Protein AF-A0A9E4TYV5-F1 (afdb_monomer)

Radius of gyration: 16.93 Å; Cα contacts (8 Å, |Δi|>4): 66; chains: 1; bounding box: 42×13×56 Å

Secondary structure (DSSP, 8-state):
-PPPPHHHHHHHHHHHHHHHHHHHHHHHHHHH-S-TT-HHHHHHHHHHHHHHHHHHHHHHHHHS---------

Nearest PDB structures (foldseek):
  5los-assembly1_A  TM=7.875E-01  e=4.219E+00  Serendipita indica DSM 11827
  6tz5-assembly1_AA  TM=9.274E-01  e=9.363E+00  Homo sapiens

Structure (mmCIF, N/CA/C/O backbone):
data_AF-A0A9E4TYV5-F1
#
_entry.id   AF-A0A9E4TYV5-F1
#
loop_
_atom_site.group_PDB
_atom_site.id
_atom_site.type_symbol
_atom_site.label_atom_id
_atom_site.label_alt_id
_atom_site.label_comp_id
_atom_site.label_asym_id
_atom_site.label_entity_id
_atom_site.label_seq_id
_atom_site.pdbx_PDB_ins_code
_atom_site.Cartn_x
_atom_site.Cartn_y
_atom_site.Cartn_z
_atom_site.occupancy
_atom_site.B_iso_or_equiv
_atom_site.auth_seq_id
_atom_site.auth_comp_id
_atom_site.auth_asym_id
_atom_site.auth_atom_id
_atom_site.pdbx_PDB_model_num
ATOM 1 N N . MET A 1 1 ? -24.986 0.619 15.025 1.00 43.94 1 MET A N 1
ATOM 2 C CA . MET A 1 1 ? -23.695 0.477 14.312 1.00 43.94 1 MET A CA 1
ATOM 3 C C . MET A 1 1 ? -22.582 0.731 15.320 1.00 43.94 1 MET A C 1
ATOM 5 O O . MET A 1 1 ? -22.556 1.808 15.901 1.00 43.94 1 MET A O 1
ATOM 9 N N . LYS A 1 2 ? -21.756 -0.275 15.635 1.00 51.28 2 LYS A N 1
ATOM 10 C CA . LYS A 1 2 ? -20.711 -0.179 16.672 1.00 51.28 2 LYS A CA 1
ATOM 11 C C . LYS A 1 2 ? -19.670 0.862 16.235 1.00 51.28 2 LYS A C 1
ATOM 13 O O . LYS A 1 2 ? -19.172 0.783 15.115 1.00 51.28 2 LYS A O 1
ATOM 18 N N . GLN A 1 3 ? -19.430 1.883 17.059 1.00 61.31 3 GLN A N 1
ATOM 19 C CA . GLN A 1 3 ? -18.593 3.020 16.671 1.00 61.31 3 GLN A CA 1
ATOM 20 C C . GLN A 1 3 ? -17.132 2.579 16.531 1.00 61.31 3 GLN A C 1
ATOM 22 O O . GLN A 1 3 ? -16.563 2.025 17.469 1.00 61.31 3 GLN A O 1
ATOM 27 N N . ARG A 1 4 ? -16.528 2.824 15.363 1.00 65.62 4 ARG A N 1
ATOM 28 C CA . ARG A 1 4 ? -15.083 2.649 15.167 1.00 65.62 4 ARG A CA 1
ATOM 29 C C . ARG A 1 4 ? -14.329 3.645 16.036 1.00 65.62 4 ARG A C 1
ATOM 31 O O . ARG A 1 4 ? -14.696 4.824 16.071 1.00 65.62 4 ARG A O 1
ATOM 38 N N . THR A 1 5 ? -13.273 3.185 16.698 1.00 80.25 5 THR A N 1
ATOM 39 C CA . THR A 1 5 ? -12.431 4.062 17.516 1.00 80.25 5 THR A CA 1
ATOM 40 C C . THR A 1 5 ? -11.784 5.141 16.631 1.00 80.25 5 THR A C 1
ATOM 42 O O . THR A 1 5 ? -11.573 4.918 15.433 1.00 80.25 5 THR A O 1
ATOM 45 N N . PRO A 1 6 ? -11.467 6.334 17.166 1.00 82.50 6 PRO A N 1
ATOM 46 C CA . PRO A 1 6 ? -10.804 7.385 16.388 1.00 82.50 6 PRO A CA 1
ATOM 47 C C . PRO A 1 6 ? -9.488 6.896 15.762 1.00 82.50 6 PRO A C 1
ATOM 49 O O . PRO A 1 6 ? -9.197 7.237 14.618 1.00 82.50 6 PRO A O 1
ATOM 52 N N . LEU A 1 7 ? -8.762 6.009 16.454 1.00 84.94 7 LEU A N 1
ATOM 53 C CA . LEU A 1 7 ? -7.566 5.352 15.928 1.00 84.94 7 LEU A CA 1
ATOM 54 C C . LEU A 1 7 ? -7.870 4.546 14.654 1.00 84.94 7 LEU A C 1
ATOM 56 O O . LEU A 1 7 ? -7.182 4.704 13.654 1.00 84.94 7 LEU A O 1
ATOM 60 N N . GLN A 1 8 ? -8.935 3.738 14.644 1.00 85.19 8 GLN A N 1
ATOM 61 C CA . GLN A 1 8 ? -9.316 2.953 13.464 1.00 85.19 8 GLN A CA 1
ATOM 62 C C . GLN A 1 8 ? -9.639 3.824 12.251 1.00 85.19 8 GLN A C 1
ATOM 64 O O . GLN A 1 8 ? -9.295 3.451 11.133 1.00 85.19 8 GLN A O 1
ATOM 69 N N . LYS A 1 9 ? -10.264 4.992 12.451 1.00 87.31 9 LYS A N 1
ATOM 70 C CA . LYS A 1 9 ? -10.532 5.939 11.355 1.00 87.31 9 LYS A CA 1
ATOM 71 C C . LYS A 1 9 ? -9.236 6.483 10.756 1.00 87.31 9 LYS A C 1
ATOM 73 O O . LYS A 1 9 ? -9.116 6.539 9.536 1.00 87.31 9 LYS A O 1
ATOM 78 N N . ILE A 1 10 ? -8.269 6.833 11.605 1.00 91.00 10 ILE A N 1
ATOM 79 C CA . ILE A 1 10 ? -6.948 7.307 11.171 1.00 91.00 10 ILE A CA 1
ATOM 80 C C . ILE A 1 10 ? -6.217 6.202 10.403 1.00 91.00 10 ILE A C 1
ATOM 82 O O . ILE A 1 10 ? -5.744 6.444 9.297 1.00 91.00 10 ILE A O 1
ATOM 86 N N . LEU A 1 11 ? -6.189 4.975 10.932 1.00 91.75 11 LEU A N 1
ATOM 87 C CA . LEU A 1 11 ? -5.560 3.834 10.257 1.00 91.75 11 LEU A CA 1
ATOM 88 C C . LEU A 1 11 ? -6.197 3.564 8.889 1.00 91.75 11 LEU A C 1
ATOM 90 O O . LEU A 1 11 ? -5.488 3.293 7.925 1.00 91.75 11 LEU A O 1
ATOM 94 N N . MET A 1 12 ? -7.519 3.707 8.777 1.00 91.38 12 MET A N 1
ATOM 95 C CA . MET A 1 12 ? -8.230 3.540 7.510 1.00 91.38 12 MET A CA 1
ATOM 96 C C . MET A 1 12 ? -7.890 4.640 6.492 1.00 91.38 12 MET A C 1
ATOM 98 O O . MET A 1 12 ? -7.760 4.353 5.305 1.00 91.38 12 MET A O 1
ATOM 102 N N . ALA A 1 13 ? -7.698 5.882 6.947 1.00 93.81 13 ALA A N 1
ATOM 103 C CA . ALA A 1 13 ? -7.230 6.971 6.093 1.00 93.81 13 ALA A CA 1
ATOM 104 C C . ALA A 1 13 ? -5.791 6.727 5.602 1.00 93.81 13 ALA A C 1
ATOM 106 O O . ALA A 1 13 ? -5.518 6.861 4.411 1.00 93.81 13 ALA A O 1
ATOM 107 N N . ILE A 1 14 ? -4.887 6.297 6.491 1.00 95.06 14 ILE A N 1
ATOM 108 C CA . ILE A 1 14 ? -3.494 5.974 6.136 1.00 95.06 14 ILE A CA 1
ATOM 109 C C . ILE A 1 14 ? -3.437 4.784 5.168 1.00 95.06 14 ILE A C 1
ATOM 111 O O . ILE A 1 14 ? -2.628 4.796 4.241 1.00 95.06 14 ILE A O 1
ATOM 115 N N . ALA A 1 15 ? -4.314 3.788 5.3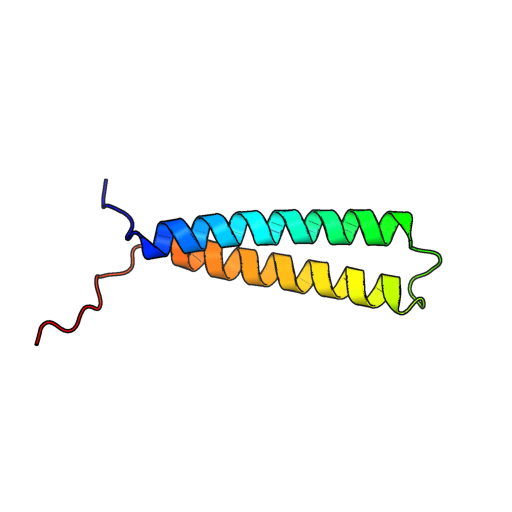26 1.00 94.25 15 ALA A N 1
ATOM 116 C CA . ALA A 1 15 ? -4.428 2.675 4.386 1.00 94.25 15 ALA A CA 1
ATOM 117 C C . ALA A 1 15 ? -4.742 3.171 2.965 1.00 94.25 15 ALA A C 1
ATOM 119 O O . ALA A 1 15 ? -4.053 2.814 2.013 1.00 94.25 15 ALA A O 1
ATOM 120 N N . PHE A 1 16 ? -5.731 4.060 2.837 1.00 95.12 16 PHE A N 1
ATOM 121 C CA . PHE A 1 16 ? -6.110 4.662 1.557 1.00 95.12 16 PHE A CA 1
ATOM 122 C C . PHE A 1 16 ? -4.976 5.473 0.926 1.00 95.12 16 PHE A C 1
ATOM 124 O O . PHE A 1 16 ? -4.712 5.337 -0.268 1.00 95.12 16 PHE A O 1
ATOM 131 N N . ILE A 1 17 ? -4.280 6.281 1.729 1.00 96.75 17 ILE A N 1
ATOM 132 C CA . ILE A 1 17 ? -3.116 7.051 1.271 1.00 96.75 17 ILE A CA 1
ATOM 133 C C . ILE A 1 17 ? -2.012 6.106 0.791 1.00 96.75 17 ILE A C 1
ATOM 135 O O . ILE A 1 17 ? -1.419 6.343 -0.256 1.00 96.75 17 ILE A O 1
ATOM 139 N N . SER A 1 18 ? -1.770 5.011 1.515 1.00 95.75 18 SER A N 1
ATOM 140 C CA . SER A 1 18 ? -0.749 4.023 1.151 1.00 95.75 18 SER A CA 1
ATOM 141 C C . SER A 1 18 ? -1.059 3.389 -0.205 1.00 95.75 18 SER A C 1
ATOM 143 O O . SER A 1 18 ? -0.193 3.365 -1.074 1.00 95.75 18 SER A O 1
ATOM 145 N N . TYR A 1 19 ? -2.304 2.977 -0.457 1.00 95.12 19 TYR A N 1
ATOM 146 C CA . TYR A 1 19 ? -2.695 2.482 -1.780 1.00 95.12 19 TYR A CA 1
ATOM 147 C C . TYR A 1 19 ? -2.515 3.521 -2.882 1.00 95.12 19 TYR A C 1
ATOM 149 O O . TYR A 1 19 ? -2.025 3.190 -3.961 1.00 95.12 19 TYR A O 1
ATOM 157 N N . PHE A 1 20 ? -2.871 4.775 -2.608 1.00 96.88 20 PHE A N 1
ATOM 158 C CA . PHE A 1 20 ? -2.708 5.855 -3.572 1.00 96.88 20 PHE A CA 1
ATOM 159 C C . PHE A 1 20 ? -1.234 6.084 -3.933 1.00 96.88 20 PHE A C 1
ATOM 161 O O . PHE A 1 20 ? -0.897 6.173 -5.111 1.00 96.88 20 PHE A O 1
ATOM 168 N N . ILE A 1 21 ? -0.339 6.093 -2.941 1.00 96.44 21 ILE A N 1
ATOM 169 C CA . ILE A 1 21 ? 1.107 6.200 -3.175 1.00 96.44 21 ILE A CA 1
ATOM 170 C C . ILE A 1 21 ? 1.625 4.981 -3.948 1.00 96.44 21 ILE A C 1
ATOM 172 O O . ILE A 1 21 ? 2.412 5.148 -4.874 1.00 96.44 21 ILE A O 1
ATOM 176 N N . GLY A 1 22 ? 1.146 3.771 -3.643 1.00 94.38 22 GLY A N 1
ATOM 177 C CA . GLY A 1 22 ? 1.485 2.571 -4.412 1.00 94.38 22 GLY A CA 1
ATOM 178 C C . GLY A 1 22 ? 1.132 2.704 -5.898 1.00 94.38 22 GLY A C 1
ATOM 179 O O . GLY A 1 22 ? 1.947 2.372 -6.756 1.00 94.38 22 GLY A O 1
ATOM 180 N N . ILE A 1 23 ? -0.037 3.266 -6.220 1.00 94.81 23 ILE A N 1
ATOM 181 C CA . ILE A 1 23 ? -0.435 3.551 -7.609 1.00 94.81 23 ILE A CA 1
ATOM 182 C C . ILE A 1 23 ? 0.503 4.586 -8.247 1.00 94.81 23 ILE A C 1
ATOM 184 O O . ILE A 1 23 ? 0.942 4.391 -9.381 1.00 94.81 23 ILE A O 1
ATOM 188 N N . LEU A 1 24 ? 0.857 5.653 -7.522 1.00 95.44 24 LEU A N 1
ATOM 189 C CA . LEU A 1 24 ? 1.801 6.663 -8.009 1.00 95.44 24 LEU A CA 1
ATOM 190 C C . LEU A 1 24 ? 3.196 6.082 -8.271 1.00 95.44 24 LEU A C 1
ATOM 192 O O . LEU A 1 24 ? 3.800 6.416 -9.286 1.00 95.44 24 LEU A O 1
ATOM 196 N N . CYS A 1 25 ? 3.693 5.183 -7.417 1.00 93.19 25 CYS A N 1
ATOM 197 C CA . CYS A 1 25 ? 4.953 4.474 -7.653 1.00 93.19 25 CYS A CA 1
ATOM 198 C C . CYS A 1 25 ? 4.890 3.610 -8.919 1.00 93.19 25 CYS A C 1
ATOM 200 O O . CYS A 1 25 ? 5.854 3.585 -9.680 1.00 93.19 25 CYS A O 1
ATOM 202 N N . GLY A 1 26 ? 3.757 2.949 -9.180 1.00 91.25 26 GLY A N 1
ATOM 203 C CA . GLY A 1 26 ? 3.528 2.205 -10.423 1.00 91.25 26 GLY A CA 1
ATOM 204 C C . GLY A 1 26 ? 3.536 3.097 -11.659 1.00 91.25 26 GLY A C 1
ATOM 205 O O . GLY A 1 26 ? 4.217 2.787 -12.635 1.00 91.25 26 GLY A O 1
ATOM 206 N N . ALA A 1 27 ? 2.844 4.235 -11.599 1.00 92.44 27 ALA A N 1
ATOM 207 C CA . ALA A 1 27 ? 2.839 5.217 -12.681 1.00 92.44 27 ALA A CA 1
ATOM 208 C C . ALA A 1 27 ? 4.240 5.803 -12.930 1.00 92.44 27 ALA A C 1
ATOM 210 O O . ALA A 1 27 ? 4.672 5.905 -14.076 1.00 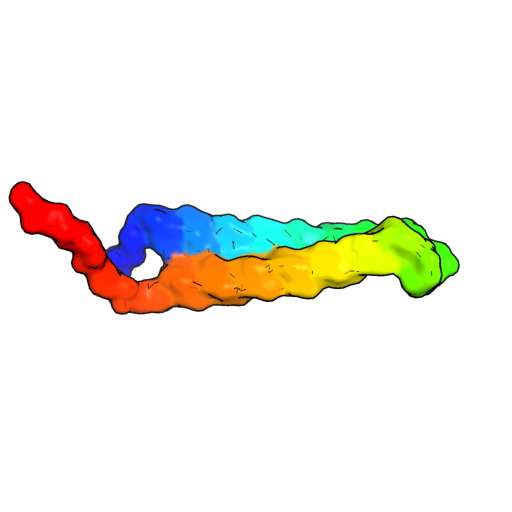92.44 27 ALA A O 1
ATOM 211 N N . ALA A 1 28 ? 4.974 6.132 -11.863 1.00 91.19 28 ALA A N 1
ATOM 212 C CA . ALA A 1 28 ? 6.345 6.618 -11.954 1.00 91.19 28 ALA A CA 1
ATOM 213 C C . ALA A 1 28 ? 7.273 5.565 -12.572 1.00 91.19 28 ALA A C 1
ATOM 215 O O . ALA A 1 28 ? 8.041 5.884 -13.470 1.00 91.19 28 ALA A O 1
ATOM 216 N N . ALA A 1 29 ? 7.172 4.303 -12.157 1.00 89.62 29 ALA A N 1
ATOM 217 C CA . ALA A 1 29 ? 8.000 3.238 -12.713 1.00 89.62 29 ALA A CA 1
ATOM 218 C C . ALA A 1 29 ? 7.708 2.973 -14.193 1.00 89.62 29 ALA A C 1
ATOM 220 O O . ALA A 1 29 ? 8.617 2.626 -14.938 1.00 89.62 29 ALA A O 1
ATOM 221 N N . PHE A 1 30 ? 6.458 3.151 -14.627 1.00 86.94 30 PHE A N 1
ATOM 222 C CA . PHE A 1 30 ? 6.102 3.060 -16.040 1.00 86.94 30 PHE A CA 1
ATOM 223 C C . PHE A 1 30 ? 6.691 4.219 -16.856 1.00 86.94 30 PHE A C 1
ATOM 225 O O . PHE A 1 30 ? 7.136 4.012 -17.978 1.00 86.94 30 PHE A O 1
ATOM 232 N N . TYR A 1 31 ? 6.710 5.431 -16.296 1.00 87.31 31 TYR A N 1
ATOM 233 C CA . TYR A 1 31 ? 7.211 6.618 -16.992 1.00 87.31 31 TYR A CA 1
ATOM 234 C C . TYR A 1 31 ? 8.745 6.6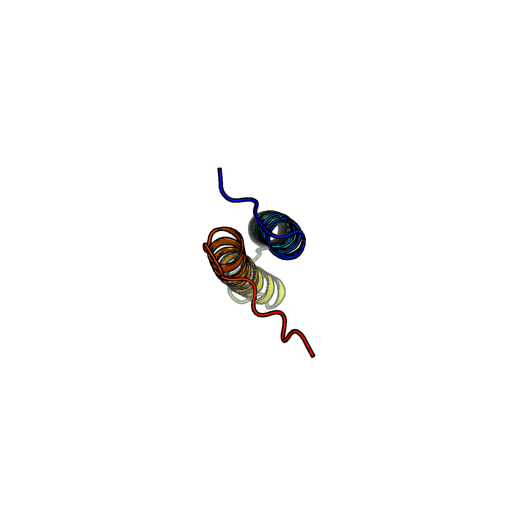99 -17.030 1.00 87.31 31 TYR A C 1
ATOM 236 O O . TYR A 1 31 ? 9.312 7.113 -18.035 1.00 87.31 31 TYR A O 1
ATOM 244 N N . PHE A 1 32 ? 9.415 6.306 -15.944 1.00 82.44 32 PHE A N 1
ATOM 245 C CA . PHE A 1 32 ? 10.878 6.348 -15.807 1.00 82.44 32 PHE A CA 1
ATOM 246 C C . PHE A 1 32 ? 11.567 5.021 -16.158 1.00 82.44 32 PHE A C 1
ATOM 248 O O . PHE A 1 32 ? 12.787 4.915 -16.061 1.00 82.44 32 PHE A O 1
ATOM 255 N N . GLY A 1 33 ? 10.804 3.994 -16.528 1.00 75.56 33 GLY A N 1
ATOM 256 C CA . GLY A 1 33 ? 11.331 2.661 -16.776 1.00 75.56 33 GLY A CA 1
ATOM 257 C C . GLY A 1 33 ? 12.049 2.542 -18.113 1.00 75.56 33 GLY A C 1
ATOM 258 O O . GLY A 1 33 ? 11.416 2.235 -19.116 1.00 75.56 33 GLY A O 1
ATOM 259 N N . GLU A 1 34 ? 13.376 2.683 -18.119 1.00 73.25 34 GLU A N 1
ATOM 260 C CA . GLU A 1 34 ? 14.212 2.308 -19.276 1.00 73.25 34 GLU A CA 1
ATOM 261 C C . GLU A 1 34 ? 14.602 0.810 -19.275 1.00 73.25 34 GLU A C 1
ATOM 263 O O . GLU A 1 34 ? 15.175 0.302 -20.237 1.00 73.25 34 GLU A O 1
ATOM 268 N N . GLY A 1 35 ? 14.232 0.058 -18.229 1.00 68.69 35 GLY A N 1
ATOM 269 C CA . GLY A 1 35 ? 14.403 -1.396 -18.132 1.00 68.69 35 GLY A CA 1
ATOM 270 C C . GLY A 1 35 ? 14.336 -1.911 -16.690 1.00 68.69 35 GLY A C 1
ATOM 271 O O . GLY A 1 35 ? 14.555 -1.165 -15.739 1.00 68.69 35 GLY A O 1
ATOM 272 N N . SER A 1 36 ? 14.070 -3.210 -16.490 1.00 66.94 36 SER A N 1
ATOM 273 C CA . SER A 1 36 ? 13.954 -3.810 -15.142 1.00 66.94 36 SER A CA 1
ATOM 274 C C . SER A 1 36 ? 15.273 -3.868 -14.361 1.00 66.94 36 SER A C 1
ATOM 276 O O . SER A 1 36 ? 15.273 -4.210 -13.182 1.00 66.94 36 SER A O 1
ATOM 278 N N . GLN A 1 37 ? 16.396 -3.594 -15.027 1.00 75.62 37 GLN A N 1
ATOM 279 C CA . GLN A 1 37 ? 17.727 -3.543 -14.421 1.00 75.62 37 GLN A CA 1
ATOM 280 C C . GLN A 1 37 ? 18.075 -2.148 -13.892 1.00 75.62 37 GLN A C 1
ATOM 282 O O . GLN A 1 37 ? 19.088 -2.003 -13.210 1.00 75.62 37 GLN A O 1
ATOM 287 N N . ASP A 1 38 ? 17.241 -1.140 -14.171 1.00 85.00 38 ASP A N 1
ATOM 288 C CA . ASP A 1 38 ? 17.419 0.192 -13.614 1.00 85.00 38 ASP A CA 1
ATOM 289 C C . ASP A 1 38 ? 17.091 0.177 -12.103 1.00 85.00 38 ASP A C 1
ATOM 291 O O . ASP A 1 38 ? 15.972 -0.197 -11.716 1.00 85.00 38 ASP A O 1
ATOM 295 N N . PRO A 1 39 ? 18.032 0.585 -11.228 1.00 88.62 39 PRO A N 1
ATOM 296 C CA . PRO A 1 39 ? 17.817 0.642 -9.782 1.00 88.62 39 PRO A CA 1
ATOM 297 C C . PRO A 1 39 ? 16.601 1.483 -9.361 1.00 88.62 39 PRO A C 1
ATOM 299 O O . PRO A 1 39 ? 15.935 1.167 -8.368 1.00 88.62 39 PRO A O 1
ATOM 302 N N . VAL A 1 40 ? 16.282 2.544 -10.106 1.00 88.38 40 VAL A N 1
ATOM 303 C CA . VAL A 1 40 ? 15.126 3.414 -9.853 1.00 88.38 40 VAL A CA 1
ATOM 304 C C . VAL A 1 40 ? 13.835 2.649 -10.118 1.00 88.38 40 VAL A C 1
ATOM 306 O O . VAL A 1 40 ? 12.942 2.616 -9.273 1.00 88.38 40 VAL A O 1
ATOM 309 N N . THR A 1 41 ? 13.755 1.945 -11.244 1.00 88.81 41 THR A N 1
ATOM 310 C CA . THR A 1 41 ? 12.576 1.138 -11.586 1.00 88.81 41 THR A CA 1
ATOM 311 C C . THR A 1 41 ? 12.385 -0.008 -10.594 1.00 88.81 41 THR A C 1
ATOM 313 O O . THR A 1 41 ? 11.271 -0.238 -10.121 1.00 88.81 41 THR A O 1
ATOM 316 N N . ALA A 1 42 ? 13.467 -0.691 -10.206 1.00 90.12 42 ALA A N 1
ATOM 317 C CA . ALA A 1 42 ? 13.419 -1.772 -9.223 1.00 90.12 42 ALA A CA 1
ATOM 318 C C . ALA A 1 42 ? 12.949 -1.287 -7.838 1.00 90.12 42 ALA A C 1
ATOM 320 O O . ALA A 1 42 ? 12.092 -1.918 -7.214 1.00 90.12 42 ALA A O 1
ATOM 321 N N . SER A 1 43 ? 13.463 -0.148 -7.364 1.00 92.88 43 SER A N 1
ATOM 322 C CA . SER A 1 43 ? 13.054 0.436 -6.078 1.00 92.88 43 SER A CA 1
ATOM 323 C C . SER A 1 43 ? 11.609 0.94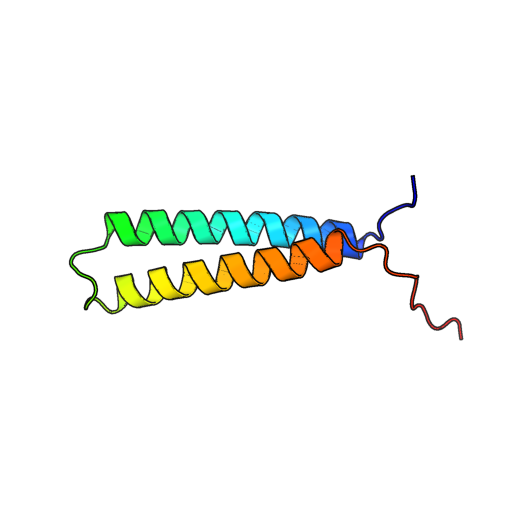6 -6.094 1.00 92.88 43 SER A C 1
ATOM 325 O O . SER A 1 43 ? 10.885 0.758 -5.110 1.00 92.88 43 SER A O 1
ATOM 327 N N . LEU A 1 44 ? 11.138 1.505 -7.213 1.00 92.12 44 LEU A N 1
ATOM 328 C CA . LEU A 1 44 ? 9.731 1.872 -7.387 1.00 92.12 44 LEU A CA 1
ATOM 329 C C . LEU A 1 44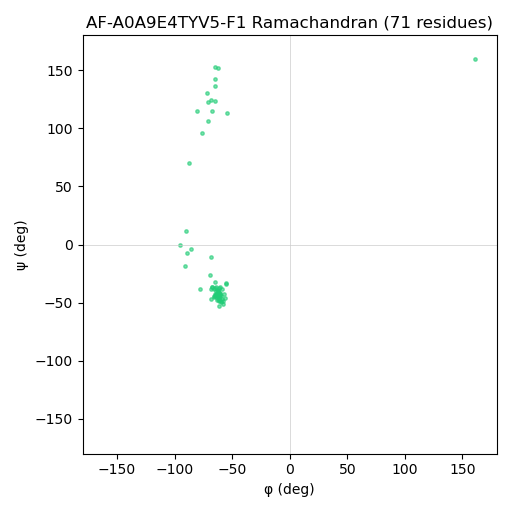 ? 8.822 0.638 -7.391 1.00 92.12 44 LEU A C 1
ATOM 331 O O . LEU A 1 44 ? 7.813 0.636 -6.690 1.00 92.12 44 LEU A 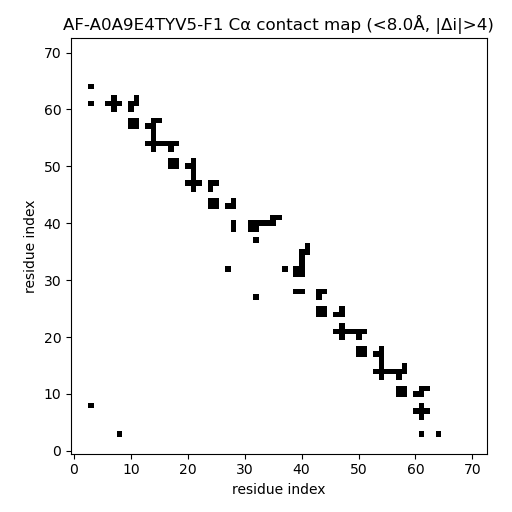O 1
ATOM 335 N N . MET A 1 45 ? 9.199 -0.435 -8.092 1.00 91.06 45 MET A N 1
ATOM 336 C CA . MET A 1 45 ? 8.458 -1.704 -8.087 1.00 91.06 45 MET A CA 1
ATOM 337 C C . MET A 1 45 ? 8.363 -2.314 -6.683 1.00 91.06 45 MET A C 1
ATOM 339 O O . MET A 1 45 ? 7.282 -2.724 -6.256 1.00 91.06 45 MET A O 1
ATOM 343 N N . ALA A 1 46 ? 9.462 -2.320 -5.925 1.00 93.75 46 ALA A N 1
ATOM 344 C CA . ALA A 1 46 ? 9.456 -2.769 -4.533 1.00 93.75 46 ALA A CA 1
ATOM 345 C C . ALA A 1 46 ? 8.552 -1.891 -3.646 1.00 93.75 46 ALA A C 1
ATOM 347 O O . ALA A 1 46 ? 7.812 -2.406 -2.804 1.00 93.75 46 ALA A O 1
ATOM 348 N N . SER A 1 47 ? 8.563 -0.573 -3.867 1.00 95.25 47 SER A N 1
ATOM 349 C CA . SER A 1 47 ? 7.721 0.378 -3.133 1.00 95.25 47 SER A CA 1
ATOM 350 C C . SER A 1 47 ? 6.232 0.102 -3.337 1.00 95.25 47 SER A C 1
ATOM 352 O O . SER A 1 47 ? 5.468 0.184 -2.378 1.00 95.25 47 SER A O 1
ATOM 354 N N . ILE A 1 48 ? 5.807 -0.299 -4.542 1.00 95.25 48 ILE A N 1
ATOM 355 C CA . ILE A 1 48 ? 4.412 -0.691 -4.807 1.00 95.25 48 ILE A CA 1
ATOM 356 C C . ILE A 1 48 ? 3.997 -1.836 -3.883 1.00 95.25 48 ILE A C 1
ATOM 358 O O . ILE A 1 48 ? 2.980 -1.737 -3.197 1.00 95.25 48 ILE A O 1
ATOM 362 N N . VAL A 1 49 ? 4.795 -2.908 -3.830 1.00 95.38 49 VAL A N 1
ATOM 363 C CA . VAL A 1 49 ? 4.506 -4.081 -2.989 1.00 95.38 49 VAL A CA 1
ATOM 364 C C . VAL A 1 49 ? 4.447 -3.685 -1.515 1.00 95.38 49 VAL A C 1
ATOM 366 O O . VAL A 1 49 ? 3.531 -4.098 -0.802 1.00 95.38 49 VAL A O 1
ATOM 369 N N . PHE A 1 50 ? 5.380 -2.842 -1.067 1.00 96.62 50 PHE A N 1
ATOM 370 C CA . PHE A 1 50 ? 5.407 -2.339 0.303 1.00 96.62 50 PHE A CA 1
ATOM 371 C C . PHE A 1 50 ? 4.147 -1.537 0.648 1.00 96.62 50 PHE A C 1
ATOM 373 O O . PHE A 1 50 ? 3.461 -1.851 1.620 1.00 96.62 50 PHE A O 1
ATOM 380 N N . PHE A 1 51 ? 3.802 -0.535 -0.161 1.00 96.81 51 PHE A N 1
ATOM 381 C CA . PHE A 1 51 ? 2.656 0.334 0.097 1.00 96.81 51 PHE A CA 1
ATOM 382 C C . PHE A 1 51 ? 1.321 -0.409 0.017 1.00 96.81 51 PHE A C 1
ATOM 384 O O . PHE A 1 51 ? 0.439 -0.174 0.845 1.00 96.81 51 PHE A O 1
ATOM 391 N N . VAL A 1 52 ? 1.180 -1.346 -0.923 1.00 95.81 52 VAL A N 1
ATOM 392 C CA . VAL A 1 52 ? -0.001 -2.215 -1.006 1.00 95.81 52 VAL A CA 1
ATOM 393 C C . VAL A 1 52 ? -0.083 -3.129 0.217 1.00 95.81 52 VAL A C 1
ATOM 395 O O . VAL A 1 52 ? -1.146 -3.226 0.827 1.00 95.81 52 VAL A O 1
ATOM 398 N N . GLY A 1 53 ? 1.025 -3.753 0.623 1.00 96.56 53 GLY A N 1
ATOM 399 C CA . GLY A 1 53 ? 1.074 -4.617 1.804 1.00 96.56 53 GLY A CA 1
ATOM 400 C C . GLY A 1 53 ? 0.696 -3.875 3.089 1.00 96.56 53 GLY A C 1
ATOM 401 O O . GLY A 1 53 ? -0.189 -4.317 3.824 1.00 96.56 53 GLY A O 1
ATOM 402 N N . VAL A 1 54 ? 1.301 -2.708 3.326 1.00 96.69 54 VAL A N 1
ATOM 403 C CA . VAL A 1 54 ? 0.972 -1.836 4.467 1.00 96.69 54 VAL A CA 1
ATOM 404 C C . VAL A 1 54 ? -0.489 -1.390 4.412 1.00 96.69 54 VAL A C 1
ATOM 406 O O . VAL A 1 54 ? -1.184 -1.453 5.429 1.00 96.69 54 VAL A O 1
ATOM 409 N N . GLY A 1 55 ? -0.984 -1.002 3.233 1.00 95.62 55 GLY A N 1
ATOM 410 C CA . GLY A 1 55 ? -2.384 -0.638 3.025 1.00 95.62 55 GLY A CA 1
ATOM 411 C C . GLY A 1 55 ? -3.343 -1.752 3.446 1.00 95.62 55 GLY A C 1
ATOM 412 O O . GLY A 1 55 ? -4.282 -1.490 4.197 1.00 95.62 55 GLY A O 1
ATOM 413 N N . ILE A 1 56 ? -3.064 -3.003 3.055 1.00 95.38 56 ILE A N 1
ATOM 414 C CA . ILE A 1 56 ? -3.888 -4.169 3.421 1.00 95.38 56 ILE A CA 1
ATOM 415 C C . ILE A 1 56 ? -3.906 -4.358 4.935 1.00 95.38 56 ILE A C 1
ATOM 417 O O . ILE A 1 56 ? -4.980 -4.480 5.524 1.00 95.38 56 ILE A O 1
ATOM 421 N N . VAL A 1 57 ? -2.740 -4.341 5.5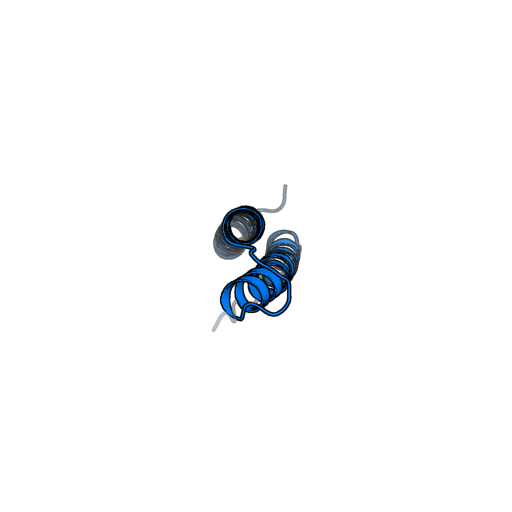83 1.00 95.62 57 VAL A N 1
ATOM 422 C CA . VAL A 1 57 ? -2.643 -4.523 7.037 1.00 95.62 57 VAL A CA 1
ATOM 423 C C . VAL A 1 57 ? -3.429 -3.438 7.777 1.00 95.62 57 VAL A C 1
ATOM 425 O O . VAL A 1 57 ? -4.252 -3.748 8.642 1.00 95.62 57 VAL A O 1
ATOM 428 N N . LEU A 1 58 ? -3.244 -2.169 7.410 1.00 93.88 58 LEU A N 1
ATOM 429 C CA . LEU A 1 58 ? -3.952 -1.051 8.036 1.00 93.88 58 LEU A CA 1
ATOM 430 C C . LEU A 1 58 ? -5.461 -1.097 7.774 1.00 93.88 58 LEU A C 1
ATOM 432 O O . LEU A 1 58 ? -6.249 -0.808 8.679 1.00 93.88 58 LEU A O 1
ATOM 436 N N . GLN A 1 59 ? -5.882 -1.503 6.575 1.00 93.94 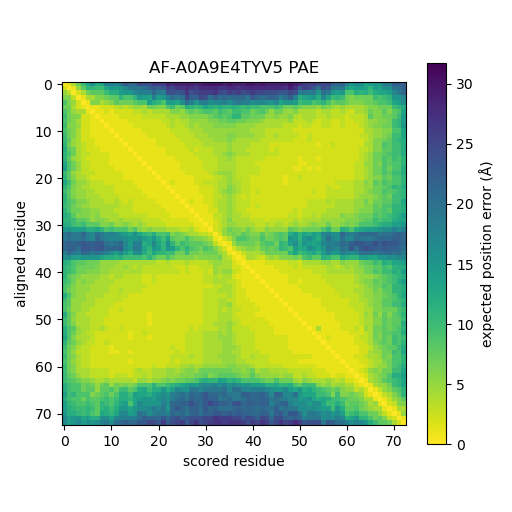59 GLN A N 1
ATOM 437 C CA . GLN A 1 59 ? -7.291 -1.697 6.248 1.00 93.94 59 GLN A CA 1
ATOM 438 C C . GLN A 1 59 ? -7.912 -2.814 7.090 1.00 93.94 59 GLN A C 1
ATOM 440 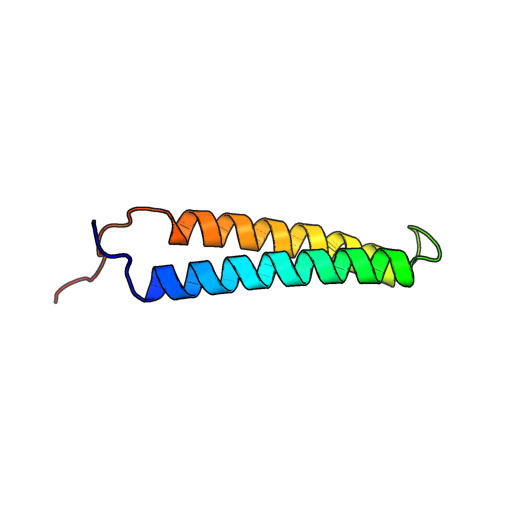O O . GLN A 1 59 ? -9.022 -2.646 7.602 1.00 93.94 59 GLN A O 1
ATOM 445 N N . VAL A 1 60 ? -7.216 -3.939 7.273 1.00 92.69 60 VAL A N 1
ATOM 446 C CA . VAL A 1 60 ? -7.681 -5.033 8.135 1.00 92.69 60 VAL A CA 1
ATOM 447 C C . VAL A 1 60 ? -7.822 -4.537 9.572 1.00 92.69 60 VAL A C 1
ATOM 449 O O . VAL A 1 60 ? -8.888 -4.698 10.161 1.00 92.69 60 VAL A O 1
ATOM 452 N N . ILE A 1 61 ? -6.826 -3.841 10.125 1.00 89.81 61 ILE A N 1
ATOM 453 C CA . ILE A 1 61 ? -6.900 -3.297 11.493 1.00 89.81 61 ILE A CA 1
ATOM 454 C C . ILE A 1 61 ? -8.052 -2.285 11.635 1.00 89.81 61 ILE A C 1
ATOM 456 O O . ILE A 1 61 ? -8.815 -2.338 12.603 1.00 89.81 61 ILE A O 1
ATOM 460 N N . GLY A 1 62 ? -8.216 -1.382 10.664 1.00 86.81 62 GLY A N 1
ATOM 461 C CA . GLY A 1 62 ? -9.275 -0.368 10.659 1.00 86.81 62 GLY A CA 1
ATOM 462 C C . GLY A 1 62 ? -10.686 -0.933 10.446 1.00 86.81 62 GLY A C 1
ATOM 463 O O . GLY A 1 62 ? -11.665 -0.328 10.889 1.00 86.81 62 GLY A O 1
ATOM 464 N N . SER A 1 63 ? -10.807 -2.087 9.785 1.00 85.56 63 SER A N 1
ATOM 465 C CA . SER A 1 63 ? -12.081 -2.788 9.559 1.00 85.56 63 SER A CA 1
ATOM 466 C C . SER A 1 63 ? -12.421 -3.806 10.650 1.00 85.56 63 SER A C 1
ATOM 468 O O . SER A 1 63 ? -13.593 -4.151 10.812 1.00 85.56 63 SER A O 1
ATOM 470 N N . SER A 1 64 ? -11.430 -4.235 11.431 1.00 85.12 64 SER A N 1
ATOM 471 C CA . SER A 1 64 ? -11.597 -5.172 12.540 1.00 85.12 64 SER A CA 1
ATOM 472 C C . SER A 1 64 ? -12.452 -4.582 13.659 1.00 85.12 64 SER A C 1
ATOM 474 O O . SER A 1 64 ? -12.341 -3.411 14.014 1.00 85.12 64 SER A O 1
ATOM 476 N N . ASN A 1 65 ? -13.285 -5.410 14.283 1.00 75.00 65 ASN A N 1
ATOM 477 C CA . ASN A 1 65 ? -14.070 -5.016 15.450 1.00 75.00 65 ASN A CA 1
ATOM 478 C C . ASN A 1 65 ? -13.258 -5.244 16.734 1.00 75.00 65 ASN A C 1
ATOM 480 O O . ASN A 1 65 ? -13.533 -6.176 17.490 1.00 75.00 65 ASN A O 1
ATOM 484 N N . LEU A 1 66 ? -12.222 -4.428 16.939 1.00 73.81 66 LEU A N 1
ATOM 485 C CA . LEU A 1 66 ? -11.335 -4.553 18.093 1.00 73.81 66 LEU A CA 1
ATOM 486 C C . LEU A 1 66 ? -12.057 -4.099 19.378 1.00 73.81 66 LEU A C 1
ATOM 488 O O . LEU A 1 66 ? -12.675 -3.029 19.378 1.00 73.81 66 LEU A O 1
ATOM 492 N N . PRO A 1 67 ? -12.020 -4.896 20.464 1.00 69.88 67 PRO A N 1
ATOM 493 C CA . PRO A 1 67 ? -12.484 -4.452 21.773 1.00 69.88 67 PRO A CA 1
ATOM 494 C C . PRO A 1 67 ? -11.600 -3.309 22.286 1.00 69.88 67 PRO A C 1
ATOM 496 O O . PRO A 1 67 ? -10.432 -3.199 21.913 1.00 69.88 67 PRO A O 1
ATOM 499 N N . ASP A 1 68 ? -12.160 -2.450 23.135 1.00 68.56 68 ASP A N 1
ATOM 500 C CA . ASP A 1 68 ? -11.374 -1.407 23.789 1.00 68.56 68 ASP A CA 1
ATOM 501 C C . ASP A 1 68 ? -10.392 -2.071 24.769 1.00 68.56 68 ASP A C 1
ATOM 503 O O . ASP A 1 68 ? -10.812 -2.726 25.721 1.00 68.56 68 ASP A O 1
ATOM 507 N N . LEU A 1 69 ? -9.089 -1.953 24.496 1.00 70.94 69 LEU A N 1
ATOM 508 C CA . LEU A 1 69 ? -8.009 -2.513 25.319 1.00 70.94 69 LEU A CA 1
ATOM 509 C C . LEU A 1 69 ? -7.527 -1.529 26.393 1.00 70.94 69 LEU A C 1
ATOM 511 O O . LEU A 1 69 ? -6.472 -1.742 26.993 1.00 70.94 69 LEU A O 1
ATOM 515 N N . LYS A 1 70 ? -8.257 -0.429 26.627 1.00 71.00 70 LYS A N 1
ATOM 516 C CA . LYS A 1 70 ? -7.949 0.500 27.715 1.00 71.00 70 LYS A CA 1
ATOM 517 C C . LYS A 1 70 ? -7.873 -0.249 29.044 1.00 71.00 70 LYS A C 1
ATOM 519 O O . LYS A 1 70 ? -8.880 -0.713 29.572 1.00 71.00 70 LYS A O 1
ATOM 524 N N . ILE A 1 71 ? -6.668 -0.302 29.607 1.00 75.56 71 ILE A N 1
ATOM 525 C CA . ILE A 1 71 ? -6.465 -0.671 31.002 1.00 75.56 71 ILE A CA 1
ATOM 526 C C . ILE A 1 71 ? -6.999 0.494 31.839 1.00 75.56 71 ILE A C 1
ATOM 528 O O . ILE A 1 71 ? -6.451 1.596 31.838 1.00 75.56 71 ILE A O 1
ATOM 532 N N . ASN A 1 72 ? -8.158 0.274 32.453 1.00 68.75 72 ASN A N 1
ATOM 533 C CA . ASN A 1 72 ? -8.735 1.199 33.415 1.00 68.75 72 ASN A CA 1
ATOM 534 C C . ASN A 1 72 ? -8.006 0.938 34.737 1.00 68.75 72 ASN A C 1
ATOM 536 O O . ASN A 1 72 ? -8.049 -0.189 35.235 1.00 68.75 72 ASN A O 1
ATOM 540 N N . ARG A 1 73 ? -7.245 1.921 35.214 1.00 57.88 73 ARG A N 1
ATOM 541 C CA . ARG A 1 73 ? -6.440 1.822 36.432 1.00 57.88 73 ARG A CA 1
ATOM 542 C C . ARG A 1 73 ? -7.096 2.614 37.546 1.00 57.88 73 ARG A C 1
ATOM 544 O O . ARG A 1 73 ? -7.566 3.731 37.241 1.00 57.88 73 ARG A O 1
#

Sequence (73 aa):
MKQRTPLQKILMAIAFISYFIGILCGAAAFYFGEGSQDPVTASLMASIVFFVGVGIVLQVIGSSNLPDLKINR

Solvent-accessible surface area (backbone atoms only — not comparable to full-atom values): 4031 Å² total; per-residue (Å²): 131,88,79,75,51,74,64,30,56,52,35,37,51,52,14,53,52,26,41,51,50,17,52,50,30,50,54,48,28,66,76,68,46,90,42,85,83,39,68,66,28,44,51,25,55,51,44,24,55,50,24,41,53,52,15,50,53,28,36,50,61,34,68,47,90,74,74,88,78,76,82,85,127

Organism: NCBI:txid2792791

Mean predicted aligned error: 6.81 Å

pLDDT: mean 85.75, std 11.91, range [43.94, 96.88]

Foldseek 3Di:
DPDQDPQLVVLLVLLVVLQVVLVVLVVVLVVPPPDCPDPSNVVSPVSNVVSNVSSVVSNCSSPDPDDPPDPDD

=== Feature glossary ===
Legend for the data blocks above and below:

— What the protein is —

The amino-acid sequence is the protein's primary structure: the linear order of residues from the N-terminus to the C-terminus, written in one-letter code. Everything else here — the 3D coordinates, the secondary structure, the domain annotations — is ultimately a consequence of this string.

Database cross-references. InterPro integrates a dozen domain/family signature databases into unified entries with residue-range hits. GO terms attach function/process/location labels with evidence codes. CATH codes position the fold in a four-level structural taxonomy. Organism is the NCBI-taxonomy species name.

— Where its atoms are —

The mmCIF block holds the 3D Cartesian coordinates of each backbone atom (N, Cα, C, O) in ångströms. mmCIF is the PDB's canonical archive format — a tagged-loop text representation of the atomic model.

The six renders are orthographic views along the three Cartesian axes in both directions. Representation (cartoon, sticks, or surface) and color scheme (sequence-rainbow or by-chain) vary across proteins so the training set covers all the common visualization conventions.

— Local backbone conformation —

Secondary structure is the local, repeating backbone conformation. DSSP classifies it into eight states by reading the hydrogen-bond network: three helix types (H, G, I), two β types (E, B), two non-regular types (T, S), and unstructured coil (-).

SS3 is a coarse helix/strand/coil call (letters a/b/c) made by the P-SEA algorithm from inter-Cα distances and dihedrals. It is less detailed than DSSP but needs only Cα positions.

Backbone dihedral angles. Every residue except chain termini has a φ (preceding-C → N → Cα → C) and a ψ (N → Cα → C → next-N). They are reported in degrees following the IUPAC sign convention. Secondary structure is essentially a statement about which (φ, ψ) basin each residue occupies.

— Global shape and packing —

The geometric summary reports three shape descriptors. Rg (radius of gyration) measures how spread out the Cα atoms are about their centre of mass; compact globular proteins have small Rg, elongated or unfolded ones large. Cα contacts (<8 Å, |i−j|>4) count long-range residue pairs in spatial proximity — high for tightly packed folds, near zero for rods or random coil. The bounding-box extents give the protein's footprint along x, y, z in Å.

Solvent accessibility: the surface area of each residue that a 1.4 Å water probe can touch, in Å². When only backbone atoms are present the absolute values are lower than full-atom SASA (side chains contribute most of the area) and are flagged as backbone-only.

Plot images: a contact map (which residues are close in 3D, as an N×N binary image), a Ramachandran scatter (backbone torsion angles, revealing secondary-structure composition at a glance), and — for AlphaFold structures — a PAE heatmap (pairwise prediction confidence).

— Structural neighborhood —

Foldseek's 3Di representation compresses backbone geometry into a per-residue letter drawn from a learned twenty-state alphabet. It captures the tertiary interaction pattern around each residue — which residues are packed against it in space, regardless of where they are in sequence.

Structural nearest neighbors (via Foldseek easy-search vs the PDB). Reported per hit: target PDB id, E-value, and alignment TM-score. A TM-score above ~0.5 is the conventional threshold for 'same fold'.

— Confidence and disorder —

pLDDT (predicted Local Distance Difference Test) is AlphaFold's per-residue confidence score, ranging from 0 to 100. Values above 90 indicate high confidence (typically well-packed cores); 70–90 is confident; 50–70 low confidence; below 50 usually means the region is disordered or the prediction is unreliable there. AlphaFold stores pLDDT in the mmCIF B-factor column.

For experimental (PDB) structures, the B-factor (temperature factor) quantifies the positional spread of each atom in the crystal — a combination of thermal vibration and static disorder — in units of Å². High B-factors mark flexible loops or poorly resolved regions; low B-factors mark the rigid, well-ordered core.

Predicted Aligned Error (PAE) is an AlphaFold confidence matrix: entry (i, j) is the expected error in the position of residue j, in ångströms, when the prediction is superimposed on the true structure at residue i. Low PAE within a block of residues means that block is internally rigid and well-predicted; high PAE between two blocks means their relative placement is uncertain even if each block individually is confident.